Protein AF-A0A3D1QF57-F1 (afdb_monomer_lite)

Foldseek 3Di:
DVVCLVVVAADEDEQEAFQPDPCNVVRLVVLLVCLVVFDCPSVRSYHYAYHYPDPVRQDPVSVVVSVVSCVVSVHD

Sequence (76 aa):
ARAVETSGIRAVLSRGMIGVSPESQSALDDSRKLVAQWHGAAKGRIRFALGPHAPYTCPPEYLKQVVALAEELEVG

Structure (mmCIF, N/CA/C/O backbone):
data_AF-A0A3D1QF57-F1
#
_entry.id   AF-A0A3D1QF57-F1
#
loop_
_atom_site.group_PDB
_atom_site.id
_atom_site.type_symbol
_atom_site.label_atom_id
_atom_site.label_alt_id
_atom_site.label_comp_id
_atom_site.label_asym_id
_atom_site.label_entity_id
_atom_site.label_seq_id
_atom_site.pdbx_PDB_ins_code
_atom_site.Cartn_x
_atom_site.Cartn_y
_atom_site.Cartn_z
_atom_site.occupancy
_atom_site.B_iso_or_equiv
_atom_site.auth_seq_id
_atom_site.auth_comp_id
_atom_site.auth_asym_id
_atom_site.auth_atom_id
_atom_site.pdbx_PDB_model_num
ATOM 1 N N . ALA A 1 1 ? -3.022 8.160 7.023 1.00 91.62 1 ALA A N 1
ATOM 2 C CA . ALA A 1 1 ? -3.562 7.255 8.060 1.00 91.62 1 ALA A CA 1
ATOM 3 C C . ALA A 1 1 ? -3.987 7.993 9.331 1.00 91.62 1 ALA A C 1
ATOM 5 O O . ALA A 1 1 ? -5.163 7.944 9.650 1.00 91.62 1 ALA A O 1
ATOM 6 N N . ARG A 1 2 ? -3.108 8.763 9.991 1.00 97.25 2 ARG A N 1
ATOM 7 C CA . ARG A 1 2 ? -3.459 9.570 11.185 1.00 97.25 2 ARG A CA 1
ATOM 8 C C . ARG A 1 2 ? -4.747 10.395 11.044 1.00 97.25 2 ARG A C 1
ATOM 10 O O . ARG A 1 2 ? -5.617 10.313 11.893 1.00 97.25 2 ARG A O 1
ATOM 17 N N . ALA A 1 3 ? -4.923 11.106 9.928 1.00 97.88 3 ALA A N 1
ATOM 18 C CA . ALA A 1 3 ? -6.153 11.866 9.681 1.00 97.88 3 ALA A CA 1
ATOM 19 C C . ALA A 1 3 ? -7.425 10.988 9.673 1.00 97.88 3 ALA A C 1
ATOM 21 O O . ALA A 1 3 ? -8.469 11.423 10.148 1.00 97.88 3 ALA A O 1
ATOM 22 N N . VAL A 1 4 ? -7.343 9.745 9.184 1.00 97.88 4 VAL A N 1
ATOM 23 C CA . VAL A 1 4 ? -8.455 8.772 9.192 1.00 97.88 4 VAL A CA 1
ATOM 24 C C . VAL A 1 4 ? -8.761 8.321 10.619 1.00 97.88 4 VAL A C 1
ATOM 26 O O . VAL A 1 4 ? -9.919 8.250 11.024 1.00 97.88 4 VAL A O 1
ATOM 29 N N . GLU A 1 5 ? -7.716 8.058 11.402 1.00 97.88 5 GLU A N 1
ATOM 30 C CA . GLU A 1 5 ? -7.846 7.702 12.812 1.00 97.88 5 GLU A CA 1
ATOM 31 C C . GLU A 1 5 ? -8.537 8.813 13.612 1.00 97.88 5 GLU A C 1
ATOM 33 O O . GLU A 1 5 ? -9.544 8.537 14.265 1.00 97.88 5 GLU A O 1
ATOM 38 N N . THR A 1 6 ? -8.055 10.057 13.491 1.00 98.19 6 THR A N 1
ATOM 39 C CA . THR A 1 6 ? -8.590 11.228 14.203 1.00 98.19 6 THR A CA 1
ATOM 40 C C . THR A 1 6 ? -10.007 11.589 13.769 1.00 98.19 6 THR A C 1
ATOM 42 O O . THR A 1 6 ? -10.849 11.867 14.614 1.00 98.19 6 THR A O 1
ATOM 45 N N . SER A 1 7 ? -10.290 11.587 12.464 1.00 98.00 7 SER A N 1
ATOM 46 C CA . SER A 1 7 ? -11.619 11.959 11.952 1.00 98.00 7 SER A CA 1
ATOM 47 C C . SER A 1 7 ? -12.682 10.886 12.183 1.00 98.00 7 SER A C 1
ATOM 49 O O . SER A 1 7 ? -13.871 11.172 12.089 1.00 98.00 7 SER A O 1
ATOM 51 N N . GLY A 1 8 ? -12.280 9.641 12.454 1.00 96.75 8 GLY A N 1
ATOM 52 C CA . GLY A 1 8 ? -13.214 8.532 12.630 1.00 96.75 8 GLY A CA 1
ATOM 53 C C . GLY A 1 8 ? -13.758 7.947 11.324 1.00 96.75 8 GLY A C 1
ATOM 54 O O . GLY A 1 8 ? -14.526 6.986 11.380 1.00 96.75 8 GLY A O 1
ATOM 55 N N . ILE A 1 9 ? -13.346 8.460 10.159 1.00 98.31 9 ILE A N 1
ATOM 56 C CA . ILE A 1 9 ? -13.780 7.922 8.864 1.00 98.31 9 ILE A CA 1
ATOM 57 C C . ILE A 1 9 ? -13.172 6.536 8.600 1.00 98.31 9 ILE A C 1
ATOM 59 O O . ILE A 1 9 ? -12.259 6.077 9.293 1.00 98.31 9 ILE A O 1
ATOM 63 N N . ARG A 1 10 ? -13.692 5.859 7.574 1.00 98.44 10 ARG A N 1
ATOM 64 C CA . ARG A 1 10 ? -13.119 4.627 7.016 1.00 98.44 10 ARG A CA 1
ATOM 65 C C . ARG A 1 10 ? -12.363 4.967 5.738 1.00 98.44 10 ARG A C 1
ATOM 67 O O . ARG A 1 10 ? -12.829 5.803 4.970 1.00 98.44 10 ARG A O 1
ATOM 74 N N . ALA A 1 11 ? -11.228 4.316 5.506 1.00 98.00 11 ALA A N 1
ATOM 75 C CA . ALA A 1 11 ? -10.455 4.519 4.286 1.00 98.00 11 ALA A CA 1
ATOM 76 C C . ALA A 1 11 ? -9.665 3.269 3.891 1.00 98.00 11 ALA A C 1
ATOM 78 O O . ALA A 1 11 ? -9.146 2.548 4.748 1.00 98.00 11 ALA A O 1
ATOM 79 N N . VAL A 1 12 ? -9.526 3.083 2.579 1.00 98.00 12 VAL A N 1
ATOM 80 C CA . VAL A 1 12 ? -8.487 2.248 1.977 1.00 98.00 12 VAL A CA 1
ATOM 81 C C . VAL A 1 12 ? -7.374 3.189 1.532 1.00 98.00 12 VAL A C 1
ATOM 83 O O . VAL A 1 12 ? -7.621 4.126 0.775 1.00 98.00 12 VAL A O 1
ATOM 86 N N . LEU A 1 13 ? -6.175 2.996 2.067 1.00 97.88 13 LEU A N 1
ATOM 87 C CA . LEU A 1 13 ? -5.007 3.815 1.768 1.00 97.88 13 LEU A CA 1
ATOM 88 C C . LEU A 1 13 ? -4.003 3.003 0.957 1.00 97.88 13 LEU A C 1
ATOM 90 O O . LEU A 1 13 ? -3.882 1.796 1.141 1.00 97.88 13 LEU A O 1
ATOM 94 N N . SER A 1 14 ? -3.247 3.680 0.106 1.00 97.56 14 SER A N 1
ATOM 95 C CA . SER A 1 14 ? -2.124 3.087 -0.606 1.00 97.56 14 SER A CA 1
ATOM 96 C C . SER A 1 14 ? -0.964 4.071 -0.668 1.00 97.56 14 SER A C 1
ATOM 98 O O . SER A 1 14 ? -1.139 5.293 -0.593 1.00 97.56 14 SER A O 1
ATOM 100 N N . ARG A 1 15 ? 0.247 3.537 -0.804 1.00 96.56 15 ARG A N 1
ATOM 101 C CA . ARG A 1 15 ? 1.382 4.309 -1.301 1.00 96.56 15 ARG A CA 1
ATOM 102 C C . ARG A 1 15 ? 1.336 4.219 -2.822 1.00 96.56 15 ARG A C 1
ATOM 104 O O . ARG A 1 15 ? 1.298 3.120 -3.363 1.00 96.56 15 ARG A O 1
ATOM 111 N N . GLY A 1 16 ? 1.317 5.366 -3.496 1.00 96.50 16 GLY A N 1
ATOM 112 C CA . GLY A 1 16 ? 1.395 5.401 -4.955 1.00 96.50 16 GLY A CA 1
ATOM 113 C C . GLY A 1 16 ? 2.728 4.833 -5.440 1.00 96.50 16 GLY A C 1
ATOM 114 O O . GLY A 1 16 ? 3.779 5.193 -4.906 1.00 96.50 16 GLY A O 1
ATOM 115 N N . MET A 1 17 ? 2.665 3.957 -6.439 1.00 97.25 17 MET A N 1
ATOM 116 C CA . MET A 1 17 ? 3.821 3.248 -6.983 1.00 97.25 17 MET A CA 1
ATOM 117 C C . MET A 1 17 ? 3.975 3.526 -8.479 1.00 97.25 17 MET A C 1
ATOM 119 O O . MET A 1 17 ? 3.056 3.278 -9.257 1.00 97.25 17 MET A O 1
ATOM 123 N N . ILE A 1 18 ? 5.149 4.005 -8.890 1.00 97.56 18 ILE A N 1
ATOM 124 C CA . ILE A 1 18 ? 5.507 4.247 -10.294 1.00 97.56 18 ILE A CA 1
ATOM 125 C C . ILE A 1 18 ? 6.748 3.405 -10.589 1.00 97.56 18 ILE A C 1
ATOM 127 O O . ILE A 1 18 ? 7.826 3.685 -10.075 1.00 97.56 18 ILE A O 1
ATOM 131 N N . GLY A 1 19 ? 6.598 2.361 -11.404 1.00 95.44 19 GLY A N 1
ATOM 132 C CA . GLY A 1 19 ? 7.654 1.369 -11.640 1.00 95.44 19 GLY A CA 1
ATOM 133 C C . GLY A 1 19 ? 8.821 1.873 -12.489 1.00 95.44 19 GLY A C 1
ATOM 134 O O . GLY A 1 19 ? 9.909 1.318 -12.415 1.00 95.44 19 GLY A O 1
ATOM 135 N N . VAL A 1 20 ? 8.611 2.929 -13.278 1.00 96.06 20 VAL A N 1
ATOM 136 C CA . VAL A 1 20 ? 9.668 3.570 -14.083 1.00 96.06 20 VAL A CA 1
ATOM 137 C C . VAL A 1 20 ? 10.402 4.696 -13.350 1.00 96.06 20 VAL A C 1
ATOM 139 O O . VAL A 1 20 ? 11.324 5.278 -13.916 1.00 96.06 20 VAL A O 1
ATOM 142 N N . SER A 1 21 ? 9.994 5.044 -12.123 1.00 95.75 21 SER A N 1
ATOM 143 C CA . SER A 1 21 ? 10.661 6.105 -11.365 1.00 95.75 21 SER A CA 1
ATOM 144 C C . SER A 1 21 ? 11.875 5.559 -10.595 1.00 95.75 21 SER A C 1
ATOM 146 O O . SER A 1 21 ? 11.893 4.378 -10.221 1.00 95.75 21 SER A O 1
ATOM 148 N N . PRO A 1 22 ? 12.889 6.403 -10.323 1.00 93.81 22 PRO A N 1
ATOM 149 C CA . PRO A 1 22 ? 14.029 6.038 -9.475 1.00 93.81 22 PRO A CA 1
ATOM 150 C C . PRO A 1 22 ? 13.616 5.548 -8.079 1.00 93.81 22 PRO A C 1
ATOM 152 O O . PRO A 1 22 ? 14.311 4.751 -7.456 1.00 93.81 22 PRO A O 1
ATOM 155 N N . GLU A 1 23 ? 12.458 5.996 -7.597 1.00 94.19 23 GLU A N 1
ATOM 156 C CA . GLU A 1 23 ? 11.893 5.668 -6.290 1.00 94.19 23 GLU A CA 1
ATOM 157 C C . GLU A 1 23 ? 11.075 4.364 -6.286 1.00 94.19 23 GLU A C 1
ATOM 159 O O . GLU A 1 23 ? 10.530 3.997 -5.242 1.00 94.19 23 GLU A O 1
ATOM 164 N N . SER A 1 24 ? 10.982 3.645 -7.409 1.00 94.94 24 SER A N 1
ATOM 165 C CA . SER A 1 24 ? 10.169 2.426 -7.562 1.00 94.94 24 SER A CA 1
ATOM 166 C C . SER A 1 24 ? 10.410 1.379 -6.465 1.00 94.94 24 SER A C 1
ATOM 168 O O . SER A 1 24 ? 9.444 0.852 -5.905 1.00 94.94 24 SER A O 1
ATOM 170 N N . GLN A 1 25 ? 11.673 1.129 -6.104 1.00 95.69 25 GLN A N 1
ATOM 171 C CA . GLN A 1 25 ? 12.036 0.213 -5.017 1.00 95.69 25 GLN A CA 1
ATOM 172 C C . GLN A 1 25 ? 11.633 0.768 -3.646 1.00 95.69 25 GLN A C 1
ATOM 174 O O . GLN A 1 25 ? 11.010 0.071 -2.849 1.00 95.69 25 GLN A O 1
ATOM 179 N N . SER A 1 26 ? 11.912 2.050 -3.392 1.00 97.00 26 SER A N 1
ATOM 180 C CA . SER A 1 26 ? 11.524 2.690 -2.129 1.00 97.00 26 SER A CA 1
ATOM 181 C C . SER A 1 26 ? 10.007 2.673 -1.921 1.00 97.00 26 SER A C 1
ATOM 183 O O . SER A 1 26 ? 9.543 2.524 -0.797 1.00 97.00 26 SER A O 1
ATOM 185 N N . ALA A 1 27 ? 9.218 2.737 -3.000 1.00 97.31 27 ALA A N 1
ATOM 186 C CA . ALA A 1 27 ? 7.767 2.634 -2.925 1.00 97.31 27 ALA A CA 1
ATOM 187 C C . ALA A 1 27 ? 7.302 1.248 -2.440 1.00 97.31 27 ALA A C 1
ATOM 189 O O . ALA A 1 27 ? 6.329 1.176 -1.686 1.00 97.31 27 ALA A O 1
ATOM 190 N N . LEU A 1 28 ? 7.995 0.164 -2.815 1.00 97.38 28 LEU A N 1
ATOM 191 C CA . LEU A 1 28 ? 7.730 -1.185 -2.295 1.00 97.38 28 LEU A CA 1
ATOM 192 C C . LEU A 1 28 ? 8.089 -1.274 -0.804 1.00 97.38 28 LEU A C 1
ATOM 194 O O . LEU A 1 28 ? 7.266 -1.705 0.007 1.00 97.38 28 LEU A O 1
ATOM 198 N N . ASP A 1 29 ? 9.274 -0.789 -0.429 1.00 97.81 29 ASP A N 1
ATOM 199 C CA . ASP A 1 29 ? 9.769 -0.842 0.953 1.00 97.81 29 ASP A CA 1
ATOM 200 C C . ASP A 1 29 ? 8.915 0.005 1.908 1.00 97.81 29 ASP A C 1
ATOM 202 O O . ASP A 1 29 ? 8.580 -0.417 3.019 1.00 97.81 29 ASP A O 1
ATOM 206 N N . ASP A 1 30 ? 8.515 1.197 1.470 1.00 97.62 30 ASP A N 1
ATOM 207 C CA . ASP A 1 30 ? 7.624 2.072 2.226 1.00 97.62 30 ASP A CA 1
ATOM 208 C C . ASP A 1 30 ? 6.234 1.463 2.359 1.00 97.62 30 ASP A C 1
ATOM 210 O O . ASP A 1 30 ? 5.638 1.533 3.434 1.00 97.62 30 ASP A O 1
ATOM 214 N N . SER A 1 31 ? 5.721 0.822 1.306 1.00 97.62 31 SER A N 1
ATOM 215 C CA . SER A 1 31 ? 4.432 0.127 1.374 1.00 97.62 31 SER A CA 1
ATOM 216 C C . SER A 1 31 ? 4.453 -0.971 2.422 1.00 97.62 31 SER A C 1
ATOM 218 O O . SER A 1 31 ? 3.531 -1.057 3.227 1.00 97.62 31 SER A O 1
ATOM 220 N N . ARG A 1 32 ? 5.542 -1.739 2.493 1.00 97.81 32 ARG A N 1
ATOM 221 C CA . ARG A 1 32 ? 5.740 -2.782 3.502 1.00 97.81 32 ARG A CA 1
ATOM 222 C C . ARG A 1 32 ? 5.661 -2.220 4.928 1.00 97.81 32 ARG A C 1
ATOM 224 O O . ARG A 1 32 ? 4.919 -2.738 5.761 1.00 97.81 32 ARG A O 1
ATOM 231 N N . LYS A 1 33 ? 6.350 -1.102 5.191 1.00 98.12 33 LYS A N 1
ATOM 232 C CA . LYS A 1 33 ? 6.306 -0.402 6.492 1.00 98.12 33 LYS A CA 1
ATOM 233 C C . LYS A 1 33 ? 4.913 0.152 6.800 1.00 98.12 33 LYS A C 1
ATOM 235 O O . LYS A 1 33 ? 4.433 0.034 7.925 1.00 98.12 33 LYS A O 1
ATOM 240 N N . LEU A 1 34 ? 4.264 0.761 5.810 1.00 97.88 34 LEU A N 1
ATOM 241 C CA . LEU A 1 34 ? 2.953 1.386 5.971 1.00 97.88 34 LEU A CA 1
ATOM 242 C C . LEU A 1 34 ? 1.849 0.354 6.206 1.00 97.88 34 LEU A C 1
ATOM 244 O O . LEU A 1 34 ? 1.002 0.579 7.068 1.00 97.88 34 LEU A O 1
ATOM 248 N N . VAL A 1 35 ? 1.878 -0.772 5.490 1.00 98.12 35 VAL A N 1
ATOM 249 C CA . VAL A 1 35 ? 0.963 -1.898 5.706 1.00 98.12 35 VAL A CA 1
ATOM 250 C C . VAL A 1 35 ? 1.144 -2.436 7.123 1.00 98.12 35 VAL A C 1
ATOM 252 O O . VAL A 1 35 ? 0.173 -2.455 7.874 1.00 98.12 35 VAL A O 1
ATOM 255 N N . ALA A 1 36 ? 2.378 -2.757 7.531 1.00 97.56 36 ALA A N 1
ATOM 256 C CA . ALA A 1 36 ? 2.661 -3.265 8.876 1.00 97.56 36 ALA A CA 1
ATOM 257 C C . ALA A 1 36 ? 2.201 -2.308 9.990 1.00 97.56 36 ALA A C 1
ATOM 259 O O . ALA A 1 36 ? 1.741 -2.745 11.042 1.00 97.56 36 ALA A O 1
ATOM 260 N N . GLN A 1 37 ? 2.305 -0.996 9.764 1.00 97.69 37 GLN A N 1
ATOM 261 C CA . GLN A 1 37 ? 1.920 0.004 10.757 1.00 97.69 37 GLN A CA 1
ATOM 262 C C . GLN A 1 37 ? 0.408 0.270 10.806 1.00 97.69 37 GLN A C 1
ATOM 264 O O . GLN A 1 37 ? -0.133 0.526 11.881 1.00 97.69 37 GLN A O 1
ATOM 269 N N . TRP A 1 38 ? -0.268 0.306 9.655 1.00 97.69 38 TRP A N 1
ATOM 270 C CA . TRP A 1 38 ? -1.605 0.903 9.553 1.00 97.69 38 TRP A CA 1
ATOM 271 C C . TRP A 1 38 ? -2.704 -0.056 9.122 1.00 97.69 38 TRP A C 1
ATOM 273 O O . TRP A 1 38 ? -3.881 0.263 9.309 1.00 97.69 38 TRP A O 1
ATOM 283 N N . HIS A 1 39 ? -2.371 -1.202 8.539 1.00 97.81 39 HIS A N 1
ATOM 284 C CA . HIS A 1 39 ? -3.380 -2.147 8.091 1.00 97.81 39 HIS A CA 1
ATOM 285 C C . HIS A 1 39 ? -4.133 -2.739 9.295 1.00 97.81 39 HIS A C 1
ATOM 287 O O . HIS A 1 39 ? -3.538 -3.318 10.196 1.00 97.81 39 HIS A O 1
ATOM 293 N N . GLY A 1 40 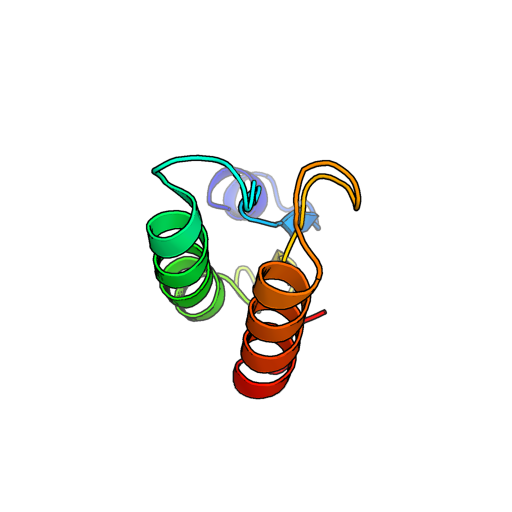? -5.456 -2.548 9.342 1.00 97.19 40 GLY A N 1
ATOM 294 C CA . GLY A 1 40 ? -6.290 -2.960 10.478 1.00 97.19 40 GLY A CA 1
ATOM 295 C C . GLY A 1 40 ? -6.327 -1.962 11.645 1.00 97.19 40 GLY A C 1
ATOM 296 O O . GLY A 1 40 ? -7.100 -2.151 12.589 1.00 97.19 40 GLY A O 1
ATOM 297 N N . ALA A 1 41 ? -5.567 -0.864 11.577 1.00 97.81 41 ALA A N 1
ATOM 298 C CA . ALA A 1 41 ? -5.548 0.163 12.613 1.00 97.81 41 ALA A CA 1
ATOM 299 C C . ALA A 1 41 ? -6.894 0.909 12.742 1.00 97.81 41 ALA A C 1
ATOM 301 O O . ALA A 1 41 ? -7.815 0.771 11.925 1.00 97.81 41 ALA A O 1
ATOM 302 N N . ALA A 1 42 ? -7.013 1.717 13.803 1.00 97.50 42 ALA A N 1
ATOM 303 C CA . ALA A 1 42 ? -8.216 2.484 14.133 1.00 97.50 42 ALA A CA 1
ATOM 304 C C . ALA A 1 42 ? -9.492 1.616 14.194 1.00 97.50 42 ALA A C 1
ATOM 306 O O . ALA A 1 42 ? -10.521 1.960 13.609 1.00 97.50 42 ALA A O 1
ATOM 307 N N . LYS A 1 43 ? -9.424 0.478 14.905 1.00 97.06 43 LYS A N 1
ATOM 308 C CA . LYS A 1 43 ? -10.511 -0.519 15.017 1.00 97.06 43 LYS A CA 1
ATOM 309 C C . LYS A 1 43 ? -10.967 -1.045 13.642 1.00 97.06 43 LYS A C 1
ATOM 311 O O . LYS A 1 43 ? -12.162 -1.100 13.359 1.00 97.06 43 LYS A O 1
ATOM 316 N N . GLY A 1 44 ? -10.016 -1.354 12.757 1.00 96.94 44 GLY A N 1
ATOM 317 C CA . GLY A 1 44 ? -10.292 -1.879 11.416 1.00 96.94 44 GLY A CA 1
ATOM 318 C C . GLY A 1 44 ? -10.873 -0.866 10.422 1.00 96.94 44 GLY A C 1
ATOM 319 O O . GLY A 1 44 ? -11.371 -1.260 9.366 1.00 96.94 44 GLY A O 1
ATOM 320 N N . ARG A 1 45 ? -10.856 0.438 10.733 1.00 98.06 45 ARG A N 1
ATOM 321 C CA . ARG A 1 45 ? -11.305 1.483 9.793 1.00 98.06 45 ARG A CA 1
ATOM 322 C C . ARG A 1 45 ? -10.264 1.823 8.734 1.00 98.06 45 ARG A C 1
ATOM 324 O O . ARG A 1 45 ? -10.638 2.329 7.677 1.00 98.06 45 ARG A O 1
ATOM 331 N N . ILE A 1 46 ? -8.990 1.562 9.019 1.00 98.50 46 ILE A N 1
ATOM 332 C CA . ILE A 1 46 ? -7.897 1.763 8.074 1.00 98.50 46 ILE A CA 1
ATOM 333 C C . ILE A 1 46 ? -7.555 0.410 7.456 1.00 98.50 46 ILE A C 1
ATOM 335 O O . ILE A 1 46 ? -7.111 -0.512 8.141 1.00 98.50 46 ILE A O 1
ATOM 339 N N . ARG A 1 47 ? -7.767 0.296 6.147 1.00 98.12 47 ARG A N 1
ATOM 340 C CA . ARG A 1 47 ? -7.230 -0.792 5.326 1.00 98.12 47 ARG A CA 1
ATOM 341 C C . ARG A 1 47 ? -6.134 -0.222 4.442 1.00 98.12 47 ARG A C 1
ATOM 343 O O . ARG A 1 47 ? -6.186 0.943 4.054 1.00 98.12 47 ARG A O 1
ATOM 350 N N . PHE A 1 48 ? -5.140 -1.043 4.157 1.00 97.62 48 PHE A N 1
ATOM 351 C CA . PHE A 1 48 ? -4.041 -0.685 3.274 1.00 97.62 48 PHE A CA 1
ATOM 352 C C . PHE A 1 48 ? -4.034 -1.630 2.080 1.00 97.62 48 PHE A C 1
ATOM 354 O O . PHE A 1 48 ? -4.268 -2.820 2.280 1.00 97.62 48 PHE A O 1
ATOM 361 N N . ALA A 1 49 ? -3.781 -1.081 0.898 1.00 97.25 49 ALA A N 1
ATOM 362 C CA . ALA A 1 49 ? -3.693 -1.770 -0.383 1.00 97.25 49 ALA A CA 1
ATOM 363 C C . ALA A 1 49 ? -2.428 -1.308 -1.123 1.00 97.25 49 ALA A C 1
ATOM 365 O O . ALA A 1 49 ? -1.877 -0.239 -0.820 1.00 97.25 49 ALA A O 1
ATOM 366 N N . LEU A 1 50 ? -1.973 -2.083 -2.105 1.00 97.75 50 LEU A N 1
ATOM 367 C CA . LEU A 1 50 ? -0.885 -1.664 -2.991 1.00 97.75 50 LEU A CA 1
ATOM 368 C C . LEU A 1 50 ? -1.463 -0.957 -4.219 1.00 97.75 50 LEU A C 1
ATOM 370 O O . LEU A 1 50 ? -2.408 -1.436 -4.835 1.00 97.75 50 LEU A O 1
ATOM 374 N N . GLY A 1 51 ? -0.912 0.211 -4.559 1.00 96.56 51 GLY A N 1
ATOM 375 C CA . GLY A 1 51 ? -1.468 1.093 -5.588 1.00 96.56 51 GLY A CA 1
ATOM 376 C C . GLY A 1 51 ? -0.504 1.353 -6.744 1.00 96.56 51 GLY A C 1
ATOM 377 O O . GLY A 1 51 ? 0.064 2.451 -6.788 1.00 96.56 51 GLY A O 1
ATOM 378 N N . P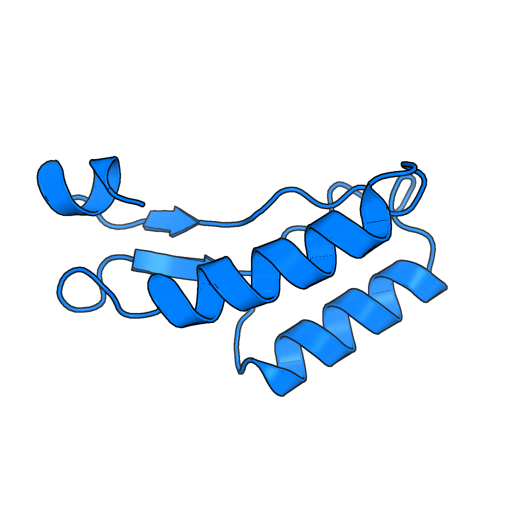RO A 1 52 ? -0.306 0.399 -7.679 1.00 96.75 52 PRO A N 1
ATOM 379 C CA . PRO A 1 52 ? 0.404 0.675 -8.924 1.00 96.75 52 PRO A CA 1
ATOM 380 C C . PRO A 1 52 ? -0.339 1.761 -9.703 1.00 96.75 52 PRO A C 1
ATOM 382 O O . PRO A 1 52 ? -1.552 1.692 -9.881 1.00 96.75 52 PRO A O 1
ATOM 385 N N . HIS A 1 53 ? 0.392 2.777 -10.153 1.00 97.19 53 HIS A N 1
ATOM 386 C CA . HIS A 1 53 ? -0.193 3.980 -10.738 1.00 97.19 53 HIS A CA 1
ATOM 387 C C . HIS A 1 53 ? -0.994 3.684 -12.016 1.00 97.19 53 HIS A C 1
ATOM 389 O O . HIS A 1 53 ? -2.151 4.080 -12.126 1.00 97.19 53 HIS A O 1
ATOM 395 N N . ALA A 1 54 ? -0.378 2.991 -12.980 1.00 95.50 54 ALA A N 1
ATOM 396 C CA . ALA A 1 54 ? -1.004 2.578 -14.235 1.00 95.50 54 ALA A CA 1
ATOM 397 C C . ALA A 1 54 ? -0.134 1.542 -14.977 1.00 95.50 54 ALA A C 1
ATOM 399 O O . ALA A 1 54 ? 1.092 1.564 -14.812 1.00 95.50 54 ALA A O 1
ATOM 400 N N . PRO A 1 55 ? -0.708 0.706 -15.869 1.00 94.38 55 PRO A N 1
ATOM 401 C CA . PRO A 1 55 ? 0.050 -0.286 -16.644 1.00 94.38 55 PRO A CA 1
ATOM 402 C C . PRO A 1 55 ? 1.204 0.297 -17.477 1.00 94.38 55 PRO A C 1
ATOM 404 O O . PRO A 1 55 ? 2.242 -0.334 -17.623 1.00 94.38 55 PRO A O 1
ATOM 407 N N . TYR A 1 56 ? 1.060 1.521 -17.994 1.00 93.44 56 TYR A N 1
ATOM 408 C CA . TYR A 1 56 ? 2.101 2.180 -18.797 1.00 93.44 56 TYR A CA 1
ATOM 409 C C . TYR A 1 56 ? 3.206 2.845 -17.956 1.00 93.44 56 TYR A C 1
ATOM 411 O O . TYR A 1 56 ? 4.248 3.210 -18.488 1.00 93.44 56 TYR A O 1
ATOM 419 N N . THR A 1 57 ? 3.001 2.995 -16.644 1.00 95.81 57 THR A N 1
ATOM 420 C CA . THR A 1 57 ? 4.008 3.512 -15.695 1.00 95.81 57 THR A CA 1
ATOM 421 C C . THR A 1 57 ? 4.608 2.428 -14.801 1.00 95.81 57 THR A C 1
ATOM 423 O O . THR A 1 57 ? 5.550 2.691 -14.056 1.00 95.81 57 THR A O 1
ATOM 426 N N . CYS A 1 58 ? 4.056 1.218 -14.850 1.00 97.12 58 CYS A N 1
ATOM 427 C CA . CYS A 1 58 ? 4.448 0.066 -14.050 1.00 97.12 58 CYS A CA 1
ATOM 428 C C . CYS A 1 58 ? 4.684 -1.111 -15.006 1.00 97.12 58 CYS A C 1
ATOM 430 O O . CYS A 1 58 ? 3.729 -1.811 -15.341 1.00 97.12 58 CYS A O 1
ATOM 432 N N . PRO A 1 59 ? 5.928 -1.318 -15.476 1.00 96.81 59 PRO A N 1
ATOM 433 C CA . PRO A 1 59 ? 6.249 -2.403 -16.398 1.00 96.81 59 PRO A CA 1
ATOM 434 C C . PRO A 1 59 ? 5.857 -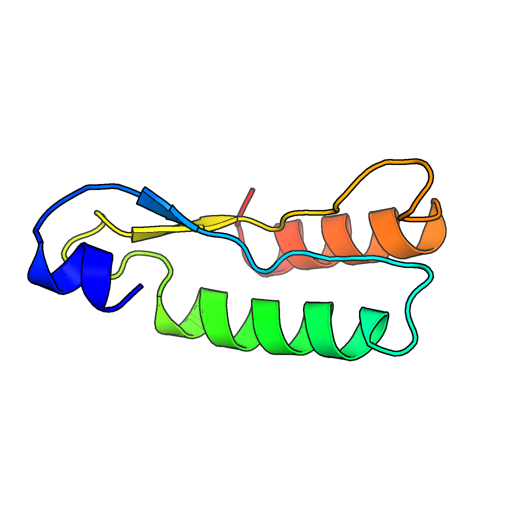3.776 -15.828 1.00 96.81 59 PRO A C 1
ATOM 436 O O . PRO A 1 59 ? 5.799 -3.921 -14.603 1.00 96.81 59 PRO A O 1
ATOM 439 N N . PRO A 1 60 ? 5.658 -4.809 -16.671 1.00 97.62 60 PRO A N 1
ATOM 440 C CA . PRO A 1 60 ? 5.232 -6.135 -16.218 1.00 97.62 60 PRO A CA 1
ATOM 441 C C . PRO A 1 60 ? 6.079 -6.716 -15.079 1.00 97.62 60 PRO A C 1
ATOM 443 O O . PRO A 1 60 ? 5.529 -7.273 -14.136 1.00 97.62 60 PRO A O 1
ATOM 446 N N . GLU A 1 61 ? 7.401 -6.533 -15.116 1.00 96.81 61 GLU A N 1
ATOM 447 C CA . GLU A 1 61 ? 8.292 -7.007 -14.048 1.00 96.81 61 GLU A CA 1
ATOM 448 C C . GLU A 1 61 ? 8.052 -6.297 -12.713 1.00 96.81 61 GLU A C 1
ATOM 450 O O . GLU A 1 61 ? 8.067 -6.934 -11.663 1.00 96.81 61 GLU A O 1
ATOM 455 N N . TYR A 1 62 ? 7.754 -4.997 -12.737 1.00 97.50 62 TYR A N 1
ATOM 456 C CA . TYR A 1 62 ? 7.396 -4.267 -11.523 1.00 97.50 62 TYR A CA 1
ATOM 457 C C . TYR A 1 62 ? 6.025 -4.703 -10.999 1.00 97.50 62 TYR A C 1
ATOM 459 O O . TYR A 1 62 ? 5.861 -4.921 -9.803 1.00 97.50 62 TYR A O 1
ATOM 467 N N . LEU A 1 63 ? 5.042 -4.901 -11.884 1.00 97.62 63 LEU A N 1
ATOM 468 C CA . LEU A 1 63 ? 3.721 -5.400 -11.486 1.00 97.62 63 LEU A CA 1
ATOM 469 C C . LEU A 1 63 ? 3.801 -6.785 -10.834 1.00 97.62 63 LEU A C 1
ATOM 471 O O . LEU A 1 63 ? 3.124 -7.008 -9.836 1.00 97.62 63 LEU A O 1
ATOM 475 N N . LYS A 1 64 ? 4.661 -7.685 -11.325 1.00 97.88 64 LYS A N 1
ATOM 476 C CA . LYS A 1 64 ? 4.915 -8.981 -10.670 1.00 97.88 64 LYS A CA 1
ATOM 477 C C . LYS A 1 64 ? 5.442 -8.812 -9.243 1.00 97.88 64 LYS A C 1
ATOM 479 O O . LYS A 1 64 ? 4.999 -9.530 -8.356 1.00 97.88 64 LYS A O 1
ATOM 484 N N . GLN A 1 65 ? 6.339 -7.852 -9.008 1.00 97.62 65 GLN A N 1
ATOM 485 C CA . GLN A 1 65 ? 6.830 -7.551 -7.656 1.00 97.62 65 GLN A CA 1
ATOM 486 C C . GLN A 1 65 ? 5.719 -7.001 -6.757 1.00 97.62 65 GLN A C 1
ATOM 488 O O . GLN A 1 65 ? 5.625 -7.392 -5.598 1.00 97.62 65 GLN A O 1
ATOM 493 N N . VAL A 1 66 ? 4.855 -6.131 -7.290 1.00 97.69 66 VAL A N 1
ATOM 494 C CA . VAL A 1 66 ? 3.691 -5.615 -6.556 1.00 97.69 66 VAL A CA 1
ATOM 495 C C . VAL A 1 66 ? 2.729 -6.748 -6.195 1.00 97.69 66 VAL A C 1
ATOM 497 O O . VAL A 1 66 ? 2.271 -6.800 -5.060 1.00 97.69 66 VAL A O 1
ATOM 500 N N . VAL A 1 67 ? 2.458 -7.678 -7.116 1.00 97.81 67 VAL A N 1
ATOM 501 C CA . VAL A 1 67 ? 1.607 -8.851 -6.851 1.00 97.81 67 VAL A CA 1
ATOM 502 C C . VAL A 1 67 ? 2.225 -9.748 -5.780 1.00 97.81 67 VAL A C 1
ATOM 504 O O . VAL A 1 67 ? 1.552 -10.063 -4.805 1.00 97.81 67 VAL A O 1
ATOM 507 N N . ALA A 1 68 ? 3.510 -10.087 -5.897 1.00 98.06 68 ALA A N 1
ATOM 508 C CA . ALA A 1 68 ? 4.197 -10.894 -4.889 1.00 98.06 68 ALA A CA 1
ATOM 509 C C . ALA A 1 68 ? 4.179 -10.223 -3.503 1.00 98.06 68 ALA A C 1
ATOM 511 O O . ALA A 1 68 ? 3.976 -10.885 -2.489 1.00 98.06 68 ALA A O 1
ATOM 512 N N . LEU A 1 69 ? 4.337 -8.895 -3.453 1.00 97.62 69 LEU A N 1
ATOM 513 C CA . LEU A 1 69 ? 4.250 -8.131 -2.209 1.00 97.62 69 LEU A CA 1
ATOM 514 C C . LEU A 1 69 ? 2.824 -8.114 -1.635 1.00 97.62 69 LEU A C 1
ATOM 516 O O . LEU A 1 69 ? 2.660 -8.174 -0.420 1.00 97.62 69 LEU A O 1
ATOM 520 N N . ALA A 1 70 ? 1.801 -8.013 -2.486 1.00 97.88 70 ALA A N 1
ATOM 521 C CA . ALA A 1 70 ? 0.397 -8.077 -2.079 1.00 97.88 70 ALA A CA 1
ATOM 522 C C . ALA A 1 70 ? 0.065 -9.435 -1.446 1.00 97.88 70 ALA A C 1
ATOM 524 O O . ALA A 1 70 ? -0.536 -9.477 -0.373 1.00 97.88 70 ALA A O 1
ATOM 525 N N . GLU A 1 71 ? 0.514 -10.525 -2.075 1.00 98.00 71 GLU A N 1
ATOM 526 C CA . GLU A 1 71 ? 0.369 -11.890 -1.560 1.00 98.00 71 GLU A CA 1
ATOM 527 C C . GLU A 1 71 ? 1.093 -12.067 -0.224 1.00 98.00 71 GLU A C 1
ATOM 529 O O . GLU A 1 71 ? 0.499 -12.553 0.734 1.00 98.00 71 GLU A O 1
ATOM 534 N N . GLU A 1 72 ? 2.348 -11.619 -0.129 1.00 97.69 72 GLU A N 1
ATOM 535 C CA . GLU A 1 72 ? 3.141 -11.730 1.098 1.00 97.69 72 GLU A CA 1
ATOM 536 C C . GLU A 1 72 ? 2.515 -10.976 2.279 1.00 97.69 72 GLU A C 1
ATOM 538 O O . GLU A 1 72 ? 2.583 -11.428 3.421 1.00 97.69 72 GLU A O 1
ATOM 543 N N . LEU A 1 73 ? 1.929 -9.810 2.013 1.00 97.19 73 LEU A N 1
ATOM 544 C CA . LEU A 1 73 ? 1.344 -8.953 3.040 1.00 97.19 73 LEU A CA 1
ATOM 545 C C . LEU A 1 73 ? -0.147 -9.228 3.291 1.00 97.19 73 LEU A C 1
ATOM 547 O O . LEU A 1 73 ? -0.730 -8.572 4.154 1.00 97.19 73 LEU A O 1
ATOM 551 N N . GLU A 1 74 ? -0.760 -10.151 2.545 1.00 97.06 74 GLU A N 1
ATOM 552 C CA . GLU A 1 74 ? -2.199 -10.451 2.573 1.00 97.06 74 GLU A CA 1
ATOM 553 C C . GLU A 1 74 ? -3.083 -9.198 2.384 1.00 97.06 74 GLU A C 1
ATOM 555 O O . GLU A 1 74 ? -4.116 -9.004 3.040 1.00 97.06 74 GLU A O 1
ATOM 560 N N . VAL A 1 75 ? -2.672 -8.316 1.467 1.00 95.19 75 VAL A N 1
ATOM 561 C CA . VAL A 1 75 ? -3.388 -7.077 1.128 1.00 95.19 75 VAL A CA 1
ATOM 562 C C . VAL A 1 75 ? -3.666 -6.985 -0.367 1.00 95.19 75 VAL A C 1
ATOM 564 O O . VAL A 1 75 ? -2.878 -7.452 -1.179 1.00 95.19 75 VAL A O 1
ATOM 567 N N . GLY A 1 76 ? -4.775 -6.342 -0.734 1.00 81.88 76 GLY A N 1
ATOM 568 C CA . GLY A 1 76 ? -5.192 -6.099 -2.116 1.00 81.88 76 GLY A CA 1
ATOM 569 C C . GLY A 1 76 ? -5.835 -4.736 -2.262 1.00 81.88 76 GLY A C 1
ATOM 570 O O . GLY A 1 76 ? -6.450 -4.276 -1.269 1.00 81.88 76 GLY A O 1
#

pLDDT: mean 96.89, std 2.13, range [81.88, 98.5]

Radius of gyration: 12.78 Å; chains: 1; bounding box: 28×24×34 Å

Secondary structure (DSSP, 8-state):
-HHHHHH---EEEEEEE-TTSTTHHHHHHHHHHHHHHHTTHHHHTEEEEEEE--TTTS-HHHHHHHHHHHHHHT--

=== Feature glossary ===
Annotated list of the representations used here:

Nearest PDB structures. The Foldseek neighbor list gives the closest experimentally determined structures in the PDB, ranked by structural alignment. TM-score near 1 means near-identical fold; near 0.3 means only rough topology match. This is how one finds what a novel AlphaFold prediction most resembles in the solved-structure universe.

Foldseek 3Di. Foldseek's 3Di representation compresses backbone geometry into a per-residue letter drawn from a learned twenty-state alphabet. It captures the tertiary interaction pattern around each residue — which residues are packed against it in space, regardless of where they are in sequence.

Radius of gyration, Cα contacts, bounding box. Radius of gyration (Rg) is the root-mean-square distance of Cα atoms from their centroid — a single number for overall size and compactness. A globular domain of N residues has Rg ≈ 2.2·N^0.38 Å; an extended or disordered chain has a much larger Rg. The Cα contact count is the number of residue pairs whose Cα atoms are within 8 Å and are more than four positions apart in sequence — a standard proxy for tertiary packing density. The bounding box is the smallest axis-aligned box enclosing all Cα atoms.

InterPro / GO / CATH / organism. The annotation block draws on four external resources. InterPro: which protein families and domains the sequence belongs to. GO: standardized terms for what the protein does, what process it participates in, and where in the cell it acts. CATH: which structural fold it has in the CATH hierarchy. Organism: the species of origin.

mmCIF coordinates. The mmCIF block holds the 3D Cartesian coordinates of each backbone atom (N, Cα, C, O) in ångströms. mmCIF is the PDB's canonical archive format — a tagged-loop text representation of the atomic model.

pLDDT. pLDDT is the predicted lDDT-Cα score: AlphaFold's confidence that the local environment of each residue (all inter-atomic distances within 15 Å) is correctly placed. It is a per-residue number between 0 and 100, with higher meaning more reliable.

Backbone torsions (φ/ψ). φ (phi) and ψ (psi) are the two rotatable backbone dihedrals per residue: φ is the C(i-1)–N–Cα–C torsion, ψ is the N–Cα–C–N(i+1) torsion, both in degrees on (−180°, 180°]. α-helical residues cluster near (−60°, −45°); β-strand residues near (−120°, +130°). A Ramachandran plot is simply a scatter of (φ, ψ) for every residue.

B-factor. For experimental (PDB) structures, the B-factor (temperature factor) quantifies the positional spread of each atom in the crystal — a combination of thermal vibration and static disorder — in units of Å². High B-factors mark flexible loops or poorly resolved regions; low B-factors mark the rigid, well-ordered core.

Secondary structure (3-state, P-SEA). SS3 is a coarse helix/strand/coil call (letters a/b/c) made by the P-SEA algorithm from inter-Cα distances and dihedrals. It is less detailed than DSSP but needs onl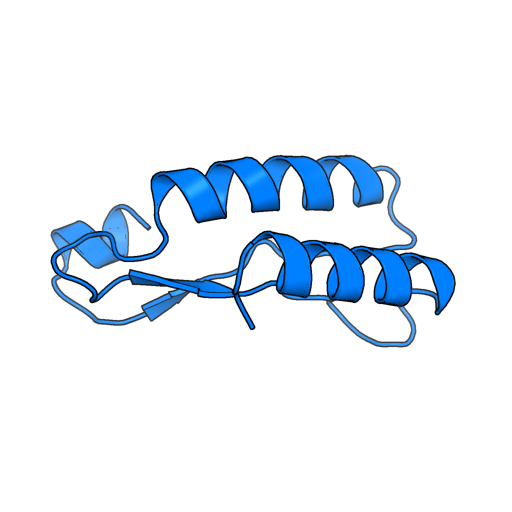y Cα positions.

Predicted aligned error. Predicted aligned error is AlphaFold's pairwise confidence. Unlike pLDDT (per-residue), PAE is per-residue-pair and captures whether two parts of the structure are correctly placed relative to each other. Units are ångströms of expected positional error.

Solvent-accessible surface area. Solvent-accessible surface area (SASA) is the area in Å² traced out by the centre of a 1.4 Å probe sphere (a water molecule) rolled over the protein's van der Waals surface (Shrake–Rupley / Lee–Richards construction). Buried residues have near-zero SASA; fully exposed residues can exceed 200 Å². The total SASA scales roughly with the number of surface residues.

Secondary structure (8-state, DSSP). The SS8 string is DSSP's per-residue secondary-structure call. α-helix (H) means an i→i+4 H-bond ladder; β-strand (E) means the residue participates in a β-sheet; 3₁₀ (G) and π (I) are tighter and wider helices; T/S are turns/bends; '-' is loop.

Rendered structure images. Structure images are PyMOL renders from six orthogonal camera directions. Cartoon representation draws helices as coils and strands as arrows; sticks shows the backbone as bonds; surface shows the solvent-excluded envelope. Rainbow coloring maps sequence position to hue (blue→red, N→C); chain coloring assigns a distinct color per polypeptide.

Sequence. The amino-acid sequence is the protein's primary structure: the linear order of residues from the N-terminus to the C-terminus, written in one-letter code. Everything else here — the 3D coordinates, the secondary structure, the domain annotations — is ultimately a consequence of this string.

Contact-map, Ramachandran, and PAE plots. Three diagnostic plots accompany the record. The Cα contact map visualizes the tertiary structure as a 2D adjacency matrix (8 Å cutoff, sequence-local contacts suppressed). The Ramachandran plot shows the distribution of backbone (φ, ψ) torsions, with 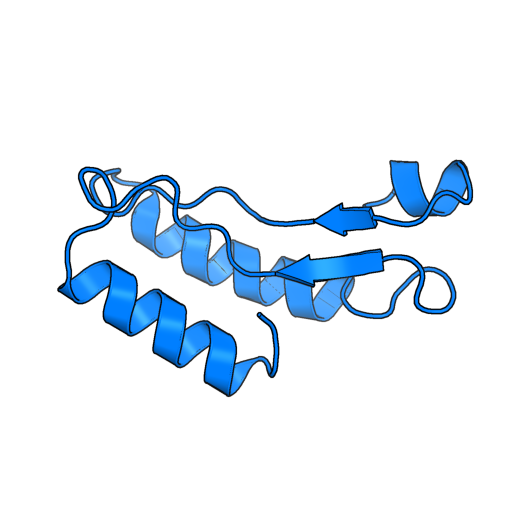points in the α and β basins reflecting secondary structure content. The P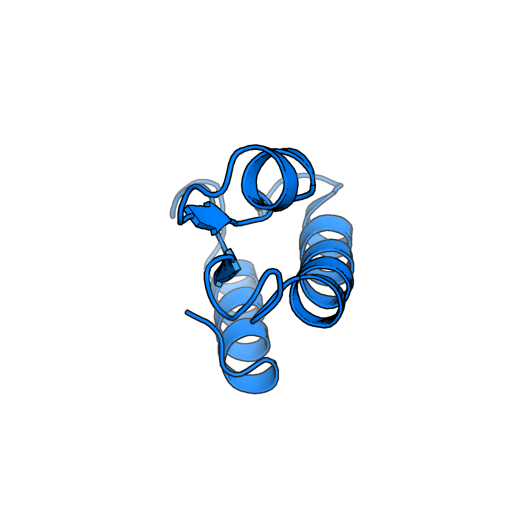AE plot shows AlphaFold's inter-residue confidence as a color matrix.